Protein AF-A0A937KAH6-F1 (afdb_monomer)

Solvent-accessible surface area (backbone atoms only — not comparable to full-atom values): 6775 Å² total; per-residue (Å²): 133,55,44,36,37,33,34,27,49,98,92,38,79,76,45,77,43,66,41,43,45,77,62,58,69,37,55,50,55,78,70,45,26,68,63,44,91,96,49,92,28,14,28,42,37,71,68,25,49,52,52,21,47,52,52,46,52,54,51,36,53,74,70,72,45,74,95,60,92,62,60,65,73,77,53,72,53,72,80,79,53,49,68,89,79,48,56,68,68,61,50,54,50,40,51,49,30,50,52,54,50,52,47,52,50,29,76,74,72,44,64,31,35,38,42,69,59,134

Nearest PDB structures (foldseek):
  7tap-assembly1_A  TM=3.826E-01  e=9.896E+00  Saccharomyces cerevisiae

Secondary structure (DSSP, 8-state):
-PPEEEEEETTEEEEEE-S-HHHHTT--HHHH-BSSTTS--EEE-HHHHHHHHHHHHHHHHHTT-------TTTS--GGG--TTTS-HHHHHHHHHHHHHHHHHHHHHH--EEEEEE-

Radius of gyration: 13.72 Å; Cα contacts (8 Å, |Δi|>4): 176; chains: 1; bounding box: 35×33×33 Å

Structure (mmCIF, N/CA/C/O backbone):
data_AF-A0A937KAH6-F1
#
_entry.id   AF-A0A937KAH6-F1
#
loop_
_atom_site.group_PDB
_atom_site.id
_atom_site.type_symbol
_atom_site.label_atom_id
_atom_site.label_alt_id
_atom_site.label_comp_id
_atom_site.label_asym_id
_atom_site.label_entity_id
_atom_site.label_seq_id
_atom_site.pdbx_PDB_ins_code
_atom_site.Cartn_x
_atom_site.Cartn_y
_atom_site.Cartn_z
_atom_site.occupancy
_atom_site.B_iso_or_equiv
_atom_site.auth_seq_id
_atom_site.auth_comp_id
_atom_site.auth_asym_id
_atom_site.auth_atom_id
_atom_site.pdbx_PDB_model_num
ATOM 1 N N . MET A 1 1 ? 0.254 -16.201 13.383 1.00 51.31 1 MET A N 1
ATOM 2 C CA . MET A 1 1 ? 1.451 -15.494 12.887 1.00 51.31 1 MET A CA 1
ATOM 3 C C . MET A 1 1 ? 0.948 -14.509 11.850 1.00 51.31 1 MET A C 1
ATOM 5 O O . MET A 1 1 ? 0.016 -14.876 11.146 1.00 51.31 1 MET A O 1
ATOM 9 N N . GLY A 1 2 ? 1.377 -13.247 11.910 1.00 65.12 2 GLY A N 1
ATOM 10 C CA . GLY A 1 2 ? 1.069 -12.297 10.834 1.00 65.12 2 GLY A CA 1
ATOM 11 C C . GLY A 1 2 ? 2.005 -12.565 9.656 1.00 65.12 2 GLY A C 1
ATOM 12 O O . GLY A 1 2 ? 2.984 -13.285 9.835 1.00 65.12 2 GLY A O 1
ATOM 13 N N . LEU A 1 3 ? 1.654 -12.068 8.473 1.00 82.50 3 LEU A N 1
ATOM 14 C CA . LEU A 1 3 ? 2.517 -12.155 7.300 1.00 82.50 3 LEU A CA 1
ATOM 15 C C . LEU A 1 3 ? 3.567 -11.046 7.382 1.00 82.50 3 LEU A C 1
ATOM 17 O O . LEU A 1 3 ? 3.194 -9.890 7.595 1.00 82.50 3 LEU A O 1
ATOM 21 N N . ASP A 1 4 ? 4.829 -11.406 7.173 1.00 89.50 4 ASP A N 1
ATOM 22 C CA . ASP A 1 4 ? 5.933 -10.455 7.074 1.00 89.50 4 ASP A CA 1
ATOM 23 C C . ASP A 1 4 ? 6.262 -10.242 5.590 1.00 89.50 4 ASP A C 1
ATOM 25 O O . ASP A 1 4 ? 6.386 -11.200 4.813 1.00 89.50 4 ASP A O 1
ATOM 29 N N . PHE A 1 5 ? 6.341 -8.979 5.177 1.00 92.69 5 PHE A N 1
ATOM 30 C CA . PHE A 1 5 ? 6.573 -8.591 3.788 1.00 92.69 5 PHE A CA 1
ATOM 31 C C . PHE A 1 5 ? 7.369 -7.292 3.694 1.00 92.69 5 PHE A C 1
ATOM 33 O O . PHE A 1 5 ? 7.348 -6.453 4.590 1.00 92.69 5 PHE A O 1
ATOM 40 N N . GLY A 1 6 ? 8.067 -7.110 2.580 1.00 93.69 6 GLY A N 1
ATOM 41 C CA . GLY A 1 6 ? 8.918 -5.952 2.344 1.00 93.69 6 GLY A CA 1
ATOM 42 C C . GLY A 1 6 ? 8.784 -5.408 0.930 1.00 93.69 6 GLY A C 1
ATOM 43 O O . GLY A 1 6 ? 8.294 -6.078 0.018 1.00 93.69 6 GLY A O 1
ATOM 44 N N . PHE A 1 7 ? 9.238 -4.170 0.759 1.00 95.31 7 PHE A N 1
ATOM 45 C CA . PHE A 1 7 ? 9.295 -3.468 -0.516 1.00 95.31 7 PHE A CA 1
ATOM 46 C C . PHE A 1 7 ? 10.747 -3.167 -0.870 1.00 95.31 7 PHE A C 1
ATOM 48 O O . PHE A 1 7 ? 11.464 -2.522 -0.103 1.00 95.31 7 PHE A O 1
ATOM 55 N N . TYR A 1 8 ? 11.164 -3.602 -2.055 1.00 96.19 8 TYR A N 1
ATOM 56 C CA . TYR A 1 8 ? 12.555 -3.610 -2.484 1.00 96.19 8 TYR A CA 1
ATOM 57 C C . TYR A 1 8 ? 12.743 -2.856 -3.802 1.00 96.19 8 TYR A C 1
ATOM 59 O O . TYR A 1 8 ? 11.879 -2.877 -4.681 1.00 96.19 8 TYR A O 1
ATOM 67 N N . ARG A 1 9 ? 13.912 -2.236 -3.970 1.00 95.25 9 ARG A N 1
ATOM 68 C CA . ARG A 1 9 ? 14.396 -1.709 -5.254 1.00 95.25 9 ARG A CA 1
ATOM 69 C C . ARG A 1 9 ? 15.872 -2.033 -5.398 1.00 95.25 9 ARG A C 1
ATOM 71 O O . ARG A 1 9 ? 16.624 -1.835 -4.452 1.00 95.25 9 ARG A O 1
ATOM 78 N N . ASP A 1 10 ? 16.286 -2.544 -6.554 1.00 92.44 10 ASP A N 1
ATOM 79 C CA . ASP A 1 10 ? 17.688 -2.902 -6.821 1.00 92.44 10 ASP A CA 1
ATOM 80 C C . ASP A 1 10 ? 18.315 -3.777 -5.713 1.00 92.44 10 ASP A C 1
ATOM 82 O O . ASP A 1 10 ? 19.461 -3.581 -5.308 1.00 92.44 10 ASP A O 1
ATOM 86 N N . HIS A 1 11 ? 17.537 -4.739 -5.197 1.00 89.19 11 HIS A N 1
ATOM 87 C CA . HIS A 1 11 ? 17.892 -5.624 -4.074 1.00 89.19 11 HIS A CA 1
ATOM 88 C C . HIS A 1 11 ? 18.137 -4.925 -2.722 1.00 89.19 11 HIS A C 1
ATOM 90 O O . HIS A 1 11 ? 18.660 -5.545 -1.796 1.00 89.19 11 HIS A O 1
ATOM 96 N N . GLN A 1 12 ? 17.753 -3.656 -2.585 1.00 94.19 12 GLN A N 1
ATOM 97 C CA . GLN A 1 12 ? 17.774 -2.917 -1.327 1.00 94.19 12 GLN A CA 1
ATOM 98 C C . GLN A 1 12 ? 16.366 -2.826 -0.749 1.00 94.19 12 GLN A C 1
ATOM 100 O O . GLN A 1 12 ? 15.417 -2.489 -1.458 1.00 94.19 12 GLN A O 1
ATOM 105 N N . GLU A 1 13 ? 16.242 -3.123 0.542 1.00 93.38 13 GLU A N 1
ATOM 106 C CA . GLU A 1 13 ? 14.995 -2.956 1.282 1.00 93.38 13 GLU A CA 1
ATOM 107 C C . GLU A 1 13 ? 14.717 -1.469 1.498 1.00 93.38 13 GLU A C 1
ATOM 109 O O . GLU A 1 13 ? 15.536 -0.746 2.070 1.00 93.38 13 GLU A O 1
ATOM 114 N N . ILE A 1 14 ? 13.565 -1.016 1.011 1.00 93.50 14 ILE A N 1
ATOM 115 C CA . ILE A 1 14 ? 13.085 0.355 1.188 1.00 93.50 14 ILE A CA 1
ATOM 116 C C . ILE A 1 14 ? 12.169 0.417 2.412 1.00 93.50 14 ILE A C 1
ATOM 118 O O . ILE A 1 14 ? 12.311 1.311 3.242 1.00 93.50 14 ILE A O 1
ATOM 122 N N . HIS A 1 15 ? 11.279 -0.571 2.551 1.00 91.12 15 HIS A N 1
ATOM 123 C CA . HIS A 1 15 ? 10.393 -0.725 3.703 1.00 91.12 15 HIS A CA 1
ATOM 124 C C . HIS A 1 15 ? 10.261 -2.202 4.086 1.00 91.12 15 HIS A C 1
ATOM 126 O O . HIS A 1 15 ? 10.076 -3.039 3.205 1.00 91.12 15 HIS A O 1
ATOM 132 N N . SER A 1 16 ? 10.277 -2.492 5.389 1.00 90.50 16 SER A N 1
ATOM 133 C CA . SER A 1 16 ? 9.865 -3.782 5.961 1.00 90.50 16 SER A CA 1
ATOM 134 C C . SER A 1 16 ? 8.570 -3.596 6.738 1.00 90.50 16 SER A C 1
ATOM 136 O O . SER A 1 16 ? 8.410 -2.589 7.437 1.00 90.50 16 SER A O 1
ATOM 138 N N . VAL A 1 17 ? 7.661 -4.557 6.616 1.00 90.75 17 VAL A N 1
ATOM 139 C CA . VAL A 1 17 ? 6.366 -4.569 7.286 1.00 90.75 17 VAL A CA 1
ATOM 140 C C . VAL A 1 17 ? 6.155 -5.929 7.942 1.00 90.75 17 VAL A C 1
ATOM 142 O O . VAL A 1 17 ? 5.914 -6.934 7.274 1.00 90.75 17 VAL A O 1
ATOM 145 N N . ASP A 1 18 ? 6.172 -5.924 9.271 1.00 89.00 18 ASP A N 1
ATOM 146 C CA . ASP A 1 18 ? 6.082 -7.140 10.069 1.00 89.00 18 ASP A CA 1
ATOM 147 C C . ASP A 1 18 ? 4.681 -7.270 10.671 1.00 89.00 18 ASP A C 1
ATOM 149 O O . ASP A 1 18 ? 4.167 -6.349 11.306 1.00 89.00 18 ASP A O 1
ATOM 153 N N . GLY A 1 19 ? 4.046 -8.424 10.494 1.00 88.12 19 GLY A N 1
ATOM 154 C CA . GLY A 1 19 ? 2.805 -8.752 11.189 1.00 88.12 19 GLY A CA 1
ATOM 155 C C . GLY A 1 19 ? 1.541 -7.985 10.770 1.00 88.12 19 GLY A C 1
ATOM 156 O O . GLY A 1 19 ? 0.544 -8.092 11.485 1.00 88.12 19 GLY A O 1
ATOM 157 N N . HIS A 1 20 ? 1.535 -7.275 9.635 1.00 91.12 20 HIS A N 1
ATOM 158 C CA . HIS A 1 20 ? 0.374 -6.513 9.135 1.00 91.12 20 HIS A CA 1
ATOM 159 C C . HIS A 1 20 ? -0.325 -7.200 7.955 1.00 91.12 20 HIS A C 1
ATOM 161 O O . HIS A 1 20 ? -0.315 -6.718 6.816 1.00 91.12 20 HIS A O 1
ATOM 167 N N . GLY A 1 21 ? -0.984 -8.328 8.223 1.00 91.12 21 GLY A N 1
ATOM 168 C CA . GLY A 1 21 ? -1.657 -9.105 7.178 1.00 91.12 21 GLY A CA 1
ATOM 169 C C . GLY A 1 21 ? -2.774 -8.323 6.480 1.00 91.12 21 GLY A C 1
ATOM 170 O O . GLY A 1 21 ? -2.912 -8.395 5.258 1.00 91.12 21 GLY A O 1
ATOM 171 N N . ALA A 1 22 ? -3.533 -7.505 7.217 1.00 91.50 22 ALA A N 1
ATOM 172 C CA . ALA A 1 22 ? -4.631 -6.739 6.633 1.00 91.50 22 ALA A CA 1
ATOM 173 C C . ALA A 1 22 ? -4.147 -5.633 5.684 1.00 91.50 22 ALA A C 1
ATOM 175 O O . ALA A 1 22 ? -4.913 -5.233 4.802 1.00 91.50 22 ALA A O 1
ATOM 176 N N . LEU A 1 23 ? -2.916 -5.136 5.859 1.00 93.44 23 LEU A N 1
ATOM 177 C CA . LEU A 1 23 ? -2.282 -4.204 4.927 1.00 93.44 23 LEU A CA 1
ATOM 178 C C . LEU A 1 23 ? -1.865 -4.927 3.645 1.00 93.44 23 LEU A C 1
ATOM 180 O O . LEU A 1 23 ? -2.161 -4.440 2.555 1.00 93.44 23 LEU A O 1
ATOM 184 N N . PHE A 1 24 ? -1.247 -6.105 3.767 1.00 93.25 24 PHE A N 1
ATOM 185 C CA . PHE A 1 24 ? -0.852 -6.914 2.613 1.00 93.25 24 PHE A CA 1
ATOM 186 C C . PHE A 1 24 ? -2.041 -7.235 1.693 1.00 93.25 24 PHE A C 1
ATOM 188 O O . PHE A 1 24 ? -1.946 -7.086 0.478 1.00 93.25 24 PHE A O 1
ATOM 195 N N . GLU A 1 25 ? -3.203 -7.564 2.263 1.00 93.12 25 GLU A N 1
ATOM 196 C CA . GLU A 1 25 ? -4.441 -7.841 1.513 1.00 93.12 25 GLU A CA 1
ATOM 197 C C . GLU A 1 25 ? -4.958 -6.672 0.648 1.00 93.12 25 GLU A C 1
ATOM 199 O O . GLU A 1 25 ? -5.841 -6.856 -0.202 1.00 93.12 25 GLU A O 1
ATOM 204 N N . LEU A 1 26 ? -4.470 -5.448 0.872 1.00 94.00 26 LEU A N 1
ATOM 205 C CA . LEU A 1 26 ? -4.817 -4.316 0.016 1.00 94.00 26 LEU A CA 1
ATOM 206 C C . LEU A 1 26 ? -4.153 -4.440 -1.358 1.00 94.00 26 LEU A C 1
ATOM 208 O O . LEU A 1 26 ? -4.755 -4.052 -2.364 1.00 94.00 26 LEU A O 1
ATOM 212 N N . PHE A 1 27 ? -2.956 -5.013 -1.418 1.00 93.75 27 PHE A N 1
ATOM 213 C CA . PHE A 1 27 ? -2.214 -5.165 -2.657 1.00 93.75 27 PHE A CA 1
ATOM 214 C C . PHE A 1 27 ? -2.810 -6.283 -3.512 1.00 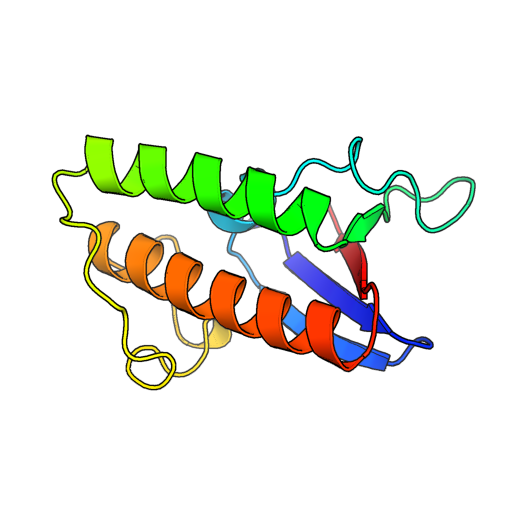93.75 27 PHE A C 1
ATOM 216 O O . PHE A 1 27 ? -3.285 -7.304 -3.018 1.00 93.75 27 PHE A O 1
ATOM 223 N N . ASP A 1 28 ? -2.836 -6.054 -4.820 1.00 89.62 28 ASP A N 1
ATOM 224 C CA . ASP A 1 28 ? -3.267 -7.043 -5.799 1.00 89.62 28 ASP A CA 1
ATOM 225 C C . ASP A 1 28 ? -2.079 -7.382 -6.698 1.00 89.62 28 ASP A C 1
ATOM 227 O O . ASP A 1 28 ? -1.650 -6.563 -7.517 1.00 89.62 28 ASP A O 1
ATOM 231 N N . SER A 1 29 ? -1.529 -8.582 -6.512 1.00 85.75 29 SER A N 1
ATOM 232 C CA . SER A 1 29 ? -0.339 -9.044 -7.230 1.00 85.75 29 SER A CA 1
ATOM 233 C C . SER A 1 29 ? -0.572 -9.203 -8.735 1.00 85.75 29 SER A C 1
ATOM 235 O O . SER A 1 29 ? 0.389 -9.226 -9.504 1.00 85.75 29 SER A O 1
ATOM 237 N N . GLN A 1 30 ? -1.829 -9.250 -9.188 1.00 86.38 30 GLN A N 1
ATOM 238 C CA . GLN A 1 30 ? -2.154 -9.380 -10.608 1.00 86.38 30 GLN A CA 1
ATOM 239 C C . GLN A 1 30 ? -1.995 -8.070 -11.386 1.00 86.38 30 GLN A C 1
ATOM 241 O O . GLN A 1 30 ? -1.870 -8.119 -12.607 1.00 86.38 30 GLN A O 1
ATOM 246 N N . ILE A 1 31 ? -1.991 -6.915 -10.709 1.00 87.69 31 ILE A N 1
ATOM 247 C CA . ILE A 1 31 ? -1.944 -5.602 -11.374 1.00 87.69 31 ILE A CA 1
ATOM 248 C C . ILE A 1 31 ? -0.543 -5.306 -11.902 1.00 87.69 31 ILE A C 1
ATOM 250 O O . ILE A 1 31 ? -0.364 -5.078 -13.094 1.00 87.69 31 ILE A O 1
ATOM 254 N N . GLY A 1 32 ? 0.460 -5.324 -11.021 1.00 82.00 32 GLY A N 1
ATOM 255 C CA . GLY A 1 32 ? 1.849 -5.125 -11.436 1.00 82.00 32 GLY A CA 1
ATOM 256 C C . GLY A 1 32 ? 2.460 -6.365 -12.088 1.00 82.00 32 GLY A C 1
ATOM 257 O O . GLY A 1 32 ? 3.427 -6.248 -12.837 1.00 82.00 32 GLY A O 1
ATOM 258 N N . GLY A 1 33 ? 1.879 -7.539 -11.828 1.00 89.50 33 GLY A N 1
ATOM 259 C CA . GLY A 1 33 ? 2.394 -8.820 -12.28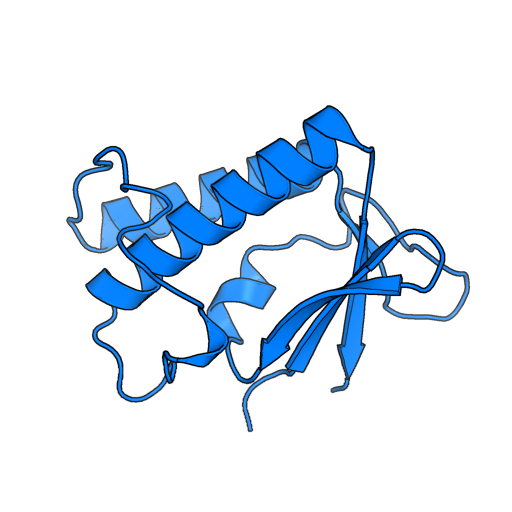9 1.00 89.50 33 GLY A CA 1
ATOM 260 C C . GLY A 1 33 ? 3.602 -9.309 -11.481 1.00 89.50 33 GLY A C 1
ATOM 261 O O . GLY A 1 33 ? 4.073 -8.619 -10.570 1.00 89.50 33 GLY A O 1
ATOM 262 N N . PRO A 1 34 ? 4.099 -10.517 -11.797 1.00 90.44 34 PRO A N 1
ATOM 263 C CA . PRO A 1 34 ? 5.234 -11.112 -11.102 1.00 90.44 34 PRO A CA 1
ATOM 264 C C . PRO A 1 34 ? 6.505 -10.283 -11.316 1.00 90.44 34 PRO A C 1
ATOM 266 O O . PRO A 1 34 ? 6.788 -9.832 -12.427 1.00 90.44 34 PRO A O 1
ATOM 269 N N . ALA A 1 35 ? 7.284 -10.104 -10.250 1.00 90.06 35 ALA A N 1
ATOM 270 C CA . ALA A 1 35 ? 8.583 -9.442 -10.312 1.00 90.06 35 ALA A CA 1
ATOM 271 C C . ALA A 1 35 ? 9.670 -10.371 -10.876 1.00 90.06 35 ALA A C 1
ATOM 273 O O . ALA A 1 35 ? 10.542 -9.919 -11.619 1.00 90.06 35 ALA A O 1
ATOM 274 N N . TYR A 1 36 ? 9.596 -11.666 -10.551 1.00 87.12 36 TYR A N 1
ATOM 275 C CA . TYR A 1 36 ? 10.544 -12.690 -10.987 1.00 87.12 36 TYR A CA 1
ATOM 276 C C . TYR A 1 36 ? 9.820 -13.986 -11.362 1.00 87.12 36 TYR A C 1
ATOM 278 O O . TYR A 1 36 ? 8.853 -14.385 -10.715 1.00 87.12 36 TYR A O 1
ATOM 286 N N . ASP A 1 37 ? 10.319 -14.684 -12.383 1.00 84.94 37 ASP A N 1
ATOM 287 C CA . ASP A 1 37 ? 9.761 -15.973 -12.794 1.00 84.94 37 ASP A CA 1
ATOM 288 C C . ASP A 1 37 ? 9.940 -17.031 -11.694 1.00 84.94 37 ASP A C 1
ATOM 290 O O . ASP A 1 37 ? 11.055 -17.302 -11.247 1.00 84.94 37 ASP A O 1
ATOM 294 N N . GLY A 1 38 ? 8.837 -17.672 -11.298 1.00 84.81 38 GLY A N 1
ATOM 295 C CA . GLY A 1 38 ? 8.839 -18.758 -10.312 1.00 84.81 38 GLY A CA 1
ATOM 296 C C . GLY A 1 38 ? 8.857 -18.313 -8.846 1.00 84.81 38 GLY A C 1
ATOM 297 O O . GLY A 1 38 ? 8.938 -19.177 -7.975 1.00 84.81 38 GLY A O 1
ATOM 298 N N . TYR A 1 39 ? 8.754 -17.009 -8.581 1.00 84.94 39 TYR A N 1
ATOM 299 C CA . TYR A 1 39 ? 8.582 -16.436 -7.246 1.00 84.94 39 TYR A CA 1
ATOM 300 C C . TYR A 1 39 ? 7.208 -15.773 -7.135 1.00 84.94 39 TYR A C 1
ATOM 302 O O . TYR A 1 39 ? 6.661 -15.304 -8.133 1.00 84.94 39 TYR A O 1
ATOM 310 N N . ASP A 1 40 ? 6.664 -15.717 -5.919 1.00 88.75 40 ASP A N 1
ATOM 311 C CA . ASP A 1 40 ? 5.382 -15.052 -5.659 1.00 88.75 40 ASP A CA 1
ATOM 312 C C . ASP A 1 40 ? 5.517 -13.522 -5.496 1.00 88.75 40 ASP A C 1
ATOM 314 O O . ASP A 1 40 ? 4.521 -12.821 -5.294 1.00 88.75 40 ASP A O 1
ATOM 318 N N . ASP A 1 41 ? 6.744 -13.004 -5.600 1.00 92.88 41 ASP A N 1
ATOM 319 C CA . ASP A 1 41 ? 7.058 -11.579 -5.562 1.00 92.88 41 ASP A CA 1
ATOM 320 C C . ASP A 1 41 ? 6.375 -10.846 -6.722 1.00 92.88 41 ASP A C 1
ATOM 322 O O . ASP A 1 41 ? 6.368 -11.317 -7.864 1.00 92.88 41 ASP A O 1
ATOM 326 N N . PHE A 1 42 ? 5.847 -9.651 -6.466 1.00 94.62 42 PHE A N 1
ATOM 327 C CA . PHE A 1 42 ? 5.100 -8.886 -7.467 1.00 94.62 42 PHE A CA 1
ATOM 328 C C . PHE A 1 42 ? 5.508 -7.417 -7.515 1.00 94.62 42 PHE A C 1
ATOM 330 O O . PHE A 1 42 ? 6.026 -6.851 -6.551 1.00 94.62 42 PHE A O 1
ATOM 337 N N . LEU A 1 43 ? 5.267 -6.781 -8.660 1.00 95.81 43 LEU A N 1
ATOM 338 C CA . LEU A 1 43 ? 5.566 -5.367 -8.848 1.00 95.81 43 LEU A CA 1
ATOM 339 C C . LEU A 1 43 ? 4.499 -4.475 -8.206 1.00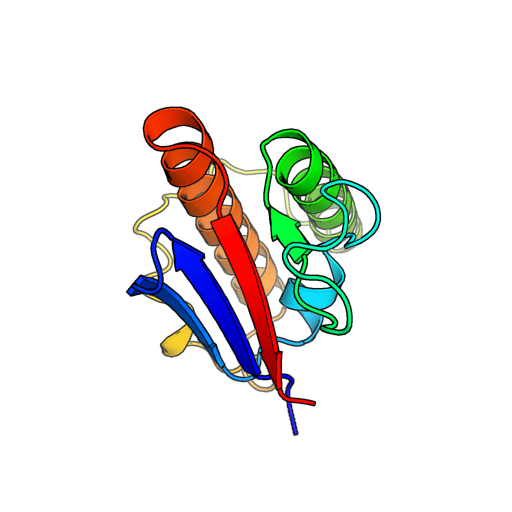 95.81 43 LEU A C 1
ATOM 341 O O . LEU A 1 43 ? 3.289 -4.635 -8.386 1.00 95.81 43 LEU A O 1
ATOM 345 N N . VAL A 1 44 ? 4.973 -3.459 -7.500 1.00 96.75 44 VAL A N 1
ATOM 346 C CA . VAL A 1 44 ? 4.174 -2.387 -6.918 1.00 96.75 44 VAL A CA 1
ATOM 347 C C . VAL A 1 44 ? 4.382 -1.152 -7.775 1.00 96.75 44 VAL A C 1
ATOM 349 O O . VAL A 1 44 ? 5.440 -0.519 -7.763 1.00 96.75 44 VAL A O 1
ATOM 352 N N . THR A 1 45 ? 3.358 -0.852 -8.563 1.00 96.25 45 THR A N 1
ATOM 353 C CA . THR A 1 45 ? 3.297 0.283 -9.485 1.00 96.25 45 THR A CA 1
ATOM 354 C C . THR A 1 45 ? 2.312 1.331 -8.968 1.00 96.25 45 THR A C 1
ATOM 356 O O . THR A 1 45 ? 1.600 1.091 -7.991 1.00 96.25 45 THR A O 1
ATOM 359 N N . GLU A 1 46 ? 2.227 2.484 -9.637 1.00 95.69 46 GLU A N 1
ATOM 360 C CA . GLU A 1 46 ? 1.195 3.487 -9.335 1.00 95.69 46 GLU A CA 1
ATOM 361 C C . GLU A 1 46 ? -0.222 2.899 -9.431 1.00 95.69 46 GLU A C 1
ATOM 363 O O . GLU A 1 46 ? -1.061 3.181 -8.581 1.00 95.69 46 GLU A O 1
ATOM 368 N N . GLU A 1 47 ? -0.479 2.024 -10.409 1.00 95.75 47 GLU A N 1
ATOM 369 C CA . GLU A 1 47 ? -1.780 1.364 -10.572 1.00 95.75 47 GLU A CA 1
ATOM 370 C C . GLU A 1 47 ? -2.068 0.384 -9.425 1.00 95.75 47 GLU A C 1
ATOM 372 O O . GLU A 1 47 ? -3.174 0.366 -8.877 1.00 95.75 47 GLU A O 1
ATOM 377 N N . THR A 1 48 ? -1.055 -0.380 -8.996 1.00 96.00 48 THR A N 1
ATOM 378 C CA . THR A 1 48 ? -1.164 -1.265 -7.825 1.00 96.00 48 THR A CA 1
ATOM 379 C C . THR A 1 48 ? -1.551 -0.460 -6.576 1.00 96.00 48 THR A C 1
ATOM 381 O O . THR A 1 48 ? -2.417 -0.878 -5.803 1.00 96.00 48 THR A O 1
ATOM 384 N N . LEU A 1 49 ? -0.938 0.715 -6.393 1.00 96.31 49 LEU A N 1
ATOM 385 C CA . LEU A 1 49 ? -1.180 1.600 -5.251 1.00 96.31 49 LEU A CA 1
ATOM 386 C C . LEU A 1 49 ? -2.526 2.330 -5.323 1.00 96.31 49 LEU A C 1
ATOM 388 O O . LEU A 1 49 ? -3.166 2.502 -4.285 1.00 96.31 49 LEU A O 1
ATOM 392 N N . ASP A 1 50 ? -3.000 2.712 -6.511 1.00 95.44 50 ASP A N 1
ATOM 393 C C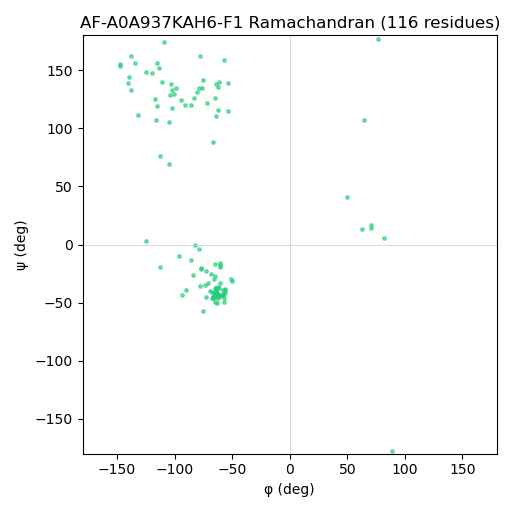A . ASP A 1 50 ? -4.342 3.284 -6.691 1.00 95.44 50 ASP A CA 1
ATOM 394 C C . ASP A 1 50 ? -5.424 2.274 -6.276 1.00 95.44 50 ASP A C 1
ATOM 396 O O . ASP A 1 50 ? -6.333 2.596 -5.505 1.00 95.44 50 ASP A O 1
ATOM 400 N N . VAL A 1 51 ? -5.293 1.007 -6.682 1.00 95.88 51 VAL A N 1
ATOM 401 C CA . VAL A 1 51 ? -6.234 -0.040 -6.254 1.00 95.88 51 VAL A CA 1
ATOM 402 C C . VAL A 1 51 ? -6.156 -0.305 -4.750 1.00 95.88 51 VAL A C 1
ATOM 404 O O . VAL A 1 51 ? -7.206 -0.390 -4.102 1.00 95.88 51 VAL A O 1
ATOM 407 N N . ALA A 1 52 ? -4.953 -0.388 -4.174 1.00 96.25 52 ALA A N 1
ATOM 408 C CA . ALA A 1 52 ? -4.781 -0.534 -2.727 1.00 96.25 52 ALA A CA 1
ATOM 409 C C . ALA A 1 52 ? -5.434 0.633 -1.959 1.00 96.25 52 ALA A C 1
ATOM 411 O O . ALA A 1 52 ? -6.185 0.409 -1.005 1.00 96.25 52 ALA A O 1
ATOM 412 N N . SER A 1 53 ? -5.243 1.866 -2.436 1.00 94.69 53 SER A N 1
ATOM 413 C CA . SER A 1 53 ? -5.823 3.081 -1.850 1.00 94.69 53 SER A CA 1
ATOM 414 C C . SER A 1 53 ? -7.349 3.075 -1.916 1.00 94.69 53 SER A C 1
ATOM 416 O O . SER A 1 53 ? -8.015 3.365 -0.924 1.00 94.69 53 SER A O 1
ATOM 418 N N . ARG A 1 54 ? -7.941 2.656 -3.042 1.00 94.44 54 ARG A N 1
ATOM 419 C CA . ARG A 1 54 ? -9.405 2.521 -3.177 1.00 94.44 54 ARG A CA 1
ATOM 420 C C . ARG A 1 54 ? -9.979 1.456 -2.243 1.00 94.44 54 ARG A C 1
ATOM 422 O O . ARG A 1 54 ? -11.037 1.668 -1.646 1.00 94.44 54 ARG A O 1
ATOM 429 N N . LYS A 1 55 ? -9.294 0.316 -2.095 1.00 95.88 55 LYS A N 1
ATOM 430 C CA . LYS A 1 55 ? -9.684 -0.729 -1.132 1.00 95.88 55 LYS A CA 1
ATOM 431 C C . LYS A 1 55 ? -9.632 -0.195 0.300 1.00 95.88 55 LYS A C 1
ATOM 433 O O . LYS A 1 55 ? -10.560 -0.452 1.069 1.00 95.88 55 LYS A O 1
ATOM 438 N N . LEU A 1 56 ? -8.597 0.572 0.647 1.00 94.94 56 LEU A N 1
ATOM 439 C CA . LEU A 1 56 ? -8.476 1.191 1.964 1.00 94.94 56 LEU A CA 1
ATOM 440 C C . LEU A 1 56 ? -9.560 2.243 2.215 1.00 94.94 56 LEU A C 1
ATOM 442 O O . LEU A 1 56 ? -10.208 2.200 3.258 1.00 94.94 56 LEU A O 1
ATOM 446 N N . ALA A 1 57 ? -9.822 3.122 1.247 1.00 92.81 57 ALA A N 1
ATOM 447 C CA . ALA A 1 57 ? -10.873 4.134 1.333 1.00 92.81 57 ALA A CA 1
ATOM 448 C C . ALA A 1 57 ? -12.249 3.502 1.606 1.00 92.81 57 ALA A C 1
ATOM 450 O O . ALA A 1 57 ? -13.020 3.989 2.434 1.00 92.81 57 ALA A O 1
ATOM 451 N N . LEU A 1 58 ? -12.542 2.353 0.986 1.00 94.25 58 LEU A N 1
ATOM 452 C CA . LEU A 1 58 ? -13.758 1.593 1.278 1.00 94.25 58 LEU A CA 1
ATOM 453 C C . LEU A 1 58 ? -13.783 1.049 2.719 1.00 94.25 58 LEU A C 1
ATOM 455 O O . LEU A 1 58 ? -14.851 1.022 3.337 1.00 94.25 58 LEU A O 1
ATOM 459 N N . ARG A 1 59 ? -12.640 0.606 3.260 1.00 94.19 59 ARG A N 1
ATOM 460 C CA . ARG A 1 59 ? -12.527 0.150 4.658 1.00 94.19 59 ARG A CA 1
ATOM 461 C C . ARG A 1 59 ? -12.729 1.314 5.639 1.00 94.19 59 ARG A C 1
ATOM 463 O O . ARG A 1 59 ? -13.535 1.166 6.555 1.00 94.19 59 ARG A O 1
ATOM 470 N N . LEU A 1 60 ? -12.100 2.467 5.401 1.00 91.50 60 LEU A N 1
ATOM 471 C CA . LEU A 1 60 ? -12.283 3.703 6.181 1.00 91.50 60 LEU A CA 1
ATOM 472 C C . LEU A 1 60 ? -13.753 4.145 6.200 1.00 91.50 60 LEU A C 1
ATOM 474 O O . LEU A 1 60 ? -14.338 4.322 7.270 1.00 91.50 60 LEU A O 1
ATOM 478 N N . TYR A 1 61 ? -14.387 4.203 5.025 1.00 91.25 61 TYR A N 1
ATOM 479 C CA . TYR A 1 61 ? -15.803 4.552 4.893 1.00 91.25 61 TYR A CA 1
ATOM 480 C C . TYR A 1 61 ? -16.713 3.616 5.701 1.00 91.25 61 TYR A C 1
ATOM 482 O O . TYR A 1 61 ? -17.596 4.072 6.427 1.00 91.25 61 TYR A O 1
ATOM 490 N N . ARG A 1 62 ? -16.488 2.297 5.619 1.00 92.56 62 ARG A N 1
ATOM 491 C CA . ARG A 1 62 ? -17.263 1.299 6.379 1.00 92.56 62 ARG A CA 1
ATOM 492 C C . ARG A 1 62 ? -17.054 1.401 7.888 1.00 92.56 62 ARG A C 1
ATOM 494 O O . ARG A 1 62 ? -17.970 1.072 8.636 1.00 92.56 62 ARG A O 1
ATOM 501 N N . ALA A 1 63 ? -15.882 1.855 8.322 1.00 89.81 63 ALA A N 1
ATOM 502 C CA . ALA A 1 63 ? -15.581 2.123 9.723 1.00 89.81 63 ALA A CA 1
ATOM 503 C C . ALA A 1 63 ? -16.166 3.461 10.223 1.00 89.81 63 ALA A C 1
ATOM 505 O O . ALA A 1 63 ? -16.049 3.770 11.405 1.00 89.81 63 ALA A O 1
ATOM 506 N N . GLY A 1 64 ? -16.803 4.255 9.351 1.00 90.69 64 GLY A N 1
ATOM 507 C CA . GLY A 1 64 ? -17.310 5.586 9.696 1.00 90.69 64 GLY A CA 1
ATOM 508 C C . GLY A 1 64 ? -16.202 6.618 9.914 1.00 90.69 64 GLY A C 1
ATOM 509 O O . GLY A 1 64 ? -16.450 7.666 10.508 1.00 90.69 64 GLY A O 1
ATOM 510 N N . ILE A 1 65 ? -14.987 6.324 9.447 1.00 85.69 65 ILE A N 1
ATOM 511 C CA . ILE A 1 65 ? -13.838 7.218 9.540 1.00 85.69 65 ILE A CA 1
ATOM 512 C C . ILE A 1 65 ? -13.901 8.140 8.330 1.00 85.69 65 ILE A C 1
ATOM 514 O O . ILE A 1 65 ? -13.914 7.685 7.184 1.00 85.69 65 ILE A O 1
ATOM 518 N N . ALA A 1 66 ? -13.999 9.443 8.590 1.00 76.88 66 ALA A N 1
ATOM 519 C CA . ALA A 1 66 ? -13.920 10.431 7.530 1.00 76.88 66 ALA A CA 1
ATOM 520 C C . ALA A 1 66 ? -12.541 10.345 6.877 1.00 76.88 66 ALA A C 1
ATOM 522 O O . ALA A 1 66 ? -11.533 10.273 7.578 1.00 76.88 66 ALA A O 1
ATOM 523 N N . ASP A 1 67 ? -12.520 10.379 5.547 1.00 67.00 67 ASP A N 1
ATOM 524 C CA . ASP A 1 67 ? -11.293 10.501 4.771 1.00 67.00 67 ASP A CA 1
ATOM 525 C C . ASP A 1 67 ? -10.697 11.888 5.049 1.00 67.00 67 ASP A C 1
ATOM 527 O O . ASP A 1 67 ? -11.085 12.899 4.461 1.00 67.00 67 ASP A O 1
ATOM 531 N N . SER A 1 68 ? -9.874 11.954 6.090 1.00 64.50 68 SER A N 1
ATOM 532 C CA . SER A 1 68 ? -9.207 13.165 6.536 1.00 64.50 68 SER A CA 1
ATOM 533 C C . SER A 1 68 ? -7.767 13.080 6.062 1.00 64.50 68 SER A C 1
ATOM 535 O O . SER A 1 68 ? -7.172 12.014 6.207 1.00 64.50 68 SER A O 1
ATOM 537 N N . PRO A 1 69 ? -7.179 14.174 5.546 1.00 58.91 69 PRO A N 1
ATOM 538 C CA . PRO A 1 69 ? -5.764 14.188 5.212 1.00 58.91 69 PRO A CA 1
ATOM 539 C C . PRO A 1 69 ? -4.973 13.759 6.446 1.00 58.91 69 PRO A C 1
ATOM 541 O O . PRO A 1 69 ? -5.026 14.415 7.492 1.00 58.91 69 PRO A O 1
ATOM 544 N N . VAL A 1 70 ? -4.312 12.612 6.333 1.00 62.16 70 VAL A N 1
ATOM 545 C CA . VAL A 1 70 ? -3.528 12.041 7.416 1.00 62.16 70 VAL A CA 1
ATOM 546 C C . VAL A 1 70 ? -2.177 12.728 7.380 1.00 62.16 70 VAL A C 1
ATOM 548 O O . VAL A 1 70 ? -1.543 12.773 6.329 1.00 62.16 70 VAL A O 1
ATOM 551 N N . ASP A 1 71 ? -1.734 13.310 8.497 1.00 62.25 71 ASP A N 1
ATOM 552 C CA . ASP A 1 71 ? -0.361 13.805 8.565 1.00 62.25 71 ASP A CA 1
ATOM 553 C C . ASP A 1 71 ? 0.565 12.591 8.388 1.00 62.25 71 ASP A C 1
ATOM 555 O O . ASP A 1 71 ? 0.554 11.699 9.240 1.00 62.25 71 ASP A O 1
ATOM 559 N N . PRO A 1 72 ? 1.368 12.525 7.309 1.00 54.09 72 PRO A N 1
ATOM 560 C CA . PRO A 1 72 ? 2.236 11.382 7.042 1.00 54.09 72 PRO A CA 1
ATOM 561 C C . PRO A 1 72 ? 3.260 11.151 8.159 1.00 54.09 72 PRO A C 1
ATOM 563 O O . PRO A 1 72 ? 3.851 10.082 8.235 1.00 54.09 72 PRO A O 1
ATOM 566 N N . LYS A 1 73 ? 3.490 12.161 9.009 1.00 56.16 73 LYS A N 1
ATOM 567 C CA . LYS A 1 73 ? 4.360 12.081 10.186 1.00 56.16 73 LYS A CA 1
ATOM 568 C C . LYS A 1 73 ? 3.615 11.781 11.485 1.00 56.16 73 LYS A C 1
ATOM 570 O O . LYS A 1 73 ? 4.270 11.545 12.492 1.00 56.16 73 LYS A O 1
ATOM 575 N N . ALA A 1 74 ? 2.281 11.817 11.505 1.00 58.00 74 ALA A N 1
ATOM 576 C CA . ALA A 1 74 ? 1.520 11.559 12.730 1.00 58.00 74 ALA A CA 1
ATOM 577 C C . ALA A 1 74 ? 1.527 10.081 13.135 1.00 58.00 74 ALA A C 1
ATOM 579 O O . ALA A 1 74 ? 1.335 9.775 14.310 1.00 58.00 74 ALA A O 1
ATOM 580 N N . PHE A 1 75 ? 1.776 9.181 12.186 1.00 62.34 75 PHE A N 1
ATOM 581 C CA . PHE A 1 75 ? 1.889 7.749 12.427 1.00 62.34 75 PHE A CA 1
ATOM 582 C C . PHE A 1 75 ? 3.336 7.340 12.166 1.00 62.34 75 PHE A C 1
ATOM 584 O O . PHE A 1 75 ? 3.668 6.825 11.101 1.00 62.34 75 PHE A O 1
ATOM 591 N N . GLU A 1 76 ? 4.221 7.661 13.116 1.00 56.75 76 GLU A N 1
ATOM 592 C CA . GLU A 1 76 ? 5.619 7.238 13.036 1.00 56.75 76 GLU A CA 1
ATOM 593 C C . GLU A 1 76 ? 5.694 5.707 13.092 1.00 56.75 76 GLU A C 1
ATOM 595 O O . GLU A 1 76 ? 5.460 5.091 14.127 1.00 56.75 76 GLU A O 1
ATOM 600 N N . ASP A 1 77 ? 6.061 5.139 11.943 1.00 68.12 77 ASP A N 1
ATOM 601 C CA . ASP A 1 77 ? 6.534 3.774 11.740 1.00 68.12 77 ASP A CA 1
ATOM 602 C C . ASP A 1 77 ? 5.509 2.669 12.039 1.00 68.12 77 ASP A C 1
ATOM 604 O O . ASP A 1 77 ? 5.250 2.324 13.194 1.00 68.12 77 ASP A O 1
ATOM 608 N N . LEU A 1 78 ? 4.985 2.037 10.979 1.00 80.50 78 LEU A N 1
ATOM 609 C CA . LEU A 1 78 ? 4.149 0.834 11.090 1.00 80.50 78 LEU A CA 1
A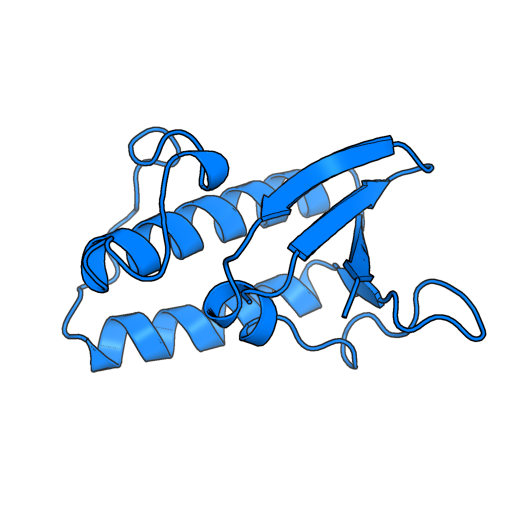TOM 610 C C . LEU A 1 78 ? 4.791 -0.239 11.977 1.00 80.50 78 LEU A C 1
ATOM 612 O O . LEU A 1 78 ? 4.076 -0.910 12.707 1.00 80.50 78 LEU A O 1
ATOM 616 N N . ARG A 1 79 ? 6.128 -0.333 12.010 1.00 75.25 79 ARG A N 1
ATOM 617 C CA . ARG A 1 79 ? 6.861 -1.289 12.860 1.00 75.25 79 ARG A CA 1
ATOM 618 C C . ARG A 1 79 ? 6.609 -1.103 14.359 1.00 75.25 79 ARG A C 1
ATOM 620 O O . ARG A 1 79 ? 6.899 -2.002 15.143 1.00 75.25 79 ARG A O 1
ATOM 627 N N . SER A 1 80 ? 6.119 0.065 14.778 1.00 81.88 80 SER A N 1
ATOM 628 C CA . SER A 1 80 ? 5.764 0.341 16.173 1.00 81.88 80 SER A CA 1
ATOM 629 C C . SER A 1 80 ? 4.342 -0.100 16.539 1.00 81.88 80 SER A C 1
ATOM 631 O O . SER A 1 80 ? 4.009 -0.163 17.726 1.00 81.88 80 SER A O 1
ATOM 633 N N . LEU A 1 81 ? 3.509 -0.412 15.542 1.00 87.19 81 LEU A N 1
ATOM 634 C CA . LEU A 1 81 ? 2.118 -0.803 15.717 1.00 87.19 81 LEU A CA 1
ATOM 635 C C . LEU A 1 81 ? 1.985 -2.325 15.651 1.00 87.19 81 LEU A C 1
ATOM 637 O O . LEU A 1 81 ? 2.510 -2.978 14.762 1.00 87.19 81 LEU A O 1
ATOM 641 N N . ASP A 1 82 ? 1.223 -2.896 16.578 1.00 88.12 82 ASP A N 1
ATOM 642 C CA . ASP A 1 82 ? 0.828 -4.305 16.518 1.00 88.12 82 ASP A CA 1
ATOM 643 C C . ASP A 1 82 ? -0.622 -4.390 16.035 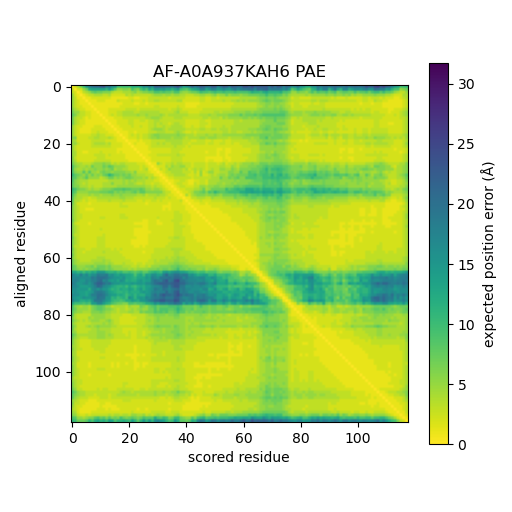1.00 88.12 82 ASP A C 1
ATOM 645 O O . ASP A 1 82 ? -1.536 -3.909 16.712 1.00 88.12 82 ASP A O 1
ATOM 649 N N . GLU A 1 83 ? -0.839 -5.018 14.878 1.00 88.44 83 GLU A N 1
ATOM 650 C CA . GLU A 1 83 ? -2.157 -5.188 14.249 1.00 88.44 83 GLU A CA 1
ATOM 651 C C . GLU A 1 83 ? -3.216 -5.774 15.201 1.00 88.44 83 GLU A C 1
ATOM 653 O O . GLU A 1 83 ? -4.404 -5.477 15.075 1.00 88.44 83 GLU A O 1
ATOM 658 N N . ARG A 1 84 ? -2.818 -6.596 16.179 1.00 88.12 84 ARG A N 1
ATOM 659 C CA . ARG A 1 84 ? -3.767 -7.280 17.075 1.00 88.12 84 ARG A CA 1
ATOM 660 C C . ARG A 1 84 ? -4.218 -6.442 18.257 1.00 88.12 84 ARG A C 1
ATOM 662 O O . ARG A 1 84 ? -5.275 -6.721 18.822 1.00 88.12 84 ARG A O 1
ATOM 669 N N . SER A 1 85 ? -3.392 -5.495 18.680 1.00 90.25 85 SER A N 1
ATOM 670 C CA . SER A 1 85 ? -3.624 -4.698 19.886 1.00 90.25 85 SER A CA 1
ATOM 671 C C . SER A 1 85 ? -3.907 -3.229 19.581 1.00 90.25 85 SER A C 1
ATOM 673 O O . SER A 1 85 ? -4.512 -2.540 20.405 1.00 90.25 85 SER A O 1
ATOM 675 N N . THR A 1 86 ? -3.539 -2.761 18.390 1.00 89.38 86 THR A N 1
ATOM 676 C CA . THR A 1 86 ? -3.797 -1.393 17.942 1.00 89.38 86 THR A CA 1
ATOM 677 C C . THR A 1 86 ? -5.270 -1.230 17.549 1.00 89.38 86 THR A C 1
ATOM 679 O O . THR A 1 86 ? -5.816 -2.079 16.840 1.00 89.38 86 THR A O 1
ATOM 682 N N . PRO A 1 87 ? -5.942 -0.144 17.976 1.00 90.31 87 PRO A N 1
ATOM 683 C CA . PRO A 1 87 ? -7.296 0.164 17.529 1.00 90.31 87 PRO A CA 1
ATOM 684 C C . PRO A 1 87 ? -7.417 0.197 16.000 1.00 90.31 87 PRO A C 1
ATOM 686 O O . PRO A 1 87 ? -6.545 0.711 15.300 1.00 90.31 87 PRO A O 1
ATOM 689 N N . SER A 1 88 ? -8.513 -0.356 15.472 1.00 89.44 88 SER A N 1
ATOM 690 C CA . SER A 1 88 ? -8.698 -0.508 14.023 1.00 89.44 88 SER A CA 1
ATOM 691 C C . SER A 1 88 ? -8.702 0.823 13.271 1.00 89.44 88 SER A C 1
ATOM 693 O O . SER A 1 88 ? -8.280 0.864 12.122 1.00 89.44 88 SER A O 1
ATOM 695 N N . ASP A 1 89 ? -9.205 1.891 13.878 1.00 87.50 89 ASP A N 1
ATOM 696 C CA . ASP A 1 89 ? -9.200 3.236 13.309 1.00 87.50 89 ASP A CA 1
ATOM 697 C C . ASP A 1 89 ? -7.780 3.791 13.179 1.00 87.50 89 ASP A C 1
ATOM 699 O O . ASP A 1 89 ? -7.404 4.274 12.112 1.00 87.50 89 ASP A O 1
ATOM 703 N N . VAL A 1 90 ? -6.967 3.627 14.222 1.00 87.38 90 VAL A N 1
ATOM 704 C CA . VAL A 1 90 ? -5.543 3.982 14.213 1.00 87.38 90 VAL A CA 1
ATOM 705 C C . VAL A 1 90 ? -4.790 3.191 13.140 1.00 87.38 90 VAL A C 1
ATOM 707 O O . VAL A 1 90 ? -4.028 3.782 12.379 1.00 87.38 90 VAL A O 1
ATOM 710 N N . LEU A 1 91 ? -5.042 1.881 13.017 1.00 90.19 91 LEU A N 1
ATOM 711 C CA . LEU A 1 91 ? -4.420 1.044 11.981 1.00 90.19 91 LEU A CA 1
ATOM 712 C C . LEU A 1 91 ? -4.789 1.492 10.567 1.00 90.19 91 LEU A C 1
ATOM 714 O O . LEU A 1 91 ? -3.914 1.597 9.713 1.00 90.19 91 LEU A O 1
ATOM 718 N N . LEU A 1 92 ? -6.069 1.772 10.305 1.00 91.19 92 LEU A N 1
ATOM 719 C CA . LEU A 1 92 ? -6.513 2.193 8.974 1.00 91.19 92 LEU A CA 1
ATOM 720 C C . LEU A 1 92 ? -5.900 3.540 8.566 1.00 91.19 92 LEU A C 1
ATOM 722 O O . LEU A 1 92 ? -5.523 3.699 7.406 1.00 91.19 92 LEU A O 1
ATOM 726 N N . LEU A 1 93 ? -5.758 4.477 9.509 1.00 88.62 93 LEU A N 1
ATOM 727 C CA . LEU A 1 93 ? -5.087 5.757 9.267 1.00 88.62 93 LEU A CA 1
ATOM 728 C C . LEU A 1 93 ? -3.577 5.578 9.047 1.00 88.62 93 LEU A C 1
ATOM 730 O O . LEU A 1 93 ? -3.021 6.182 8.133 1.00 88.62 93 LEU A O 1
ATOM 734 N N . ALA A 1 94 ? -2.924 4.693 9.805 1.00 89.88 94 ALA A N 1
ATOM 735 C CA . ALA A 1 94 ? -1.516 4.364 9.590 1.00 89.88 94 ALA A CA 1
ATOM 736 C C . ALA A 1 94 ? -1.282 3.709 8.215 1.00 89.88 94 ALA A C 1
ATOM 738 O O . ALA A 1 94 ? -0.344 4.069 7.503 1.00 89.88 94 ALA A O 1
ATOM 739 N N . TYR A 1 95 ? -2.169 2.801 7.793 1.00 92.56 95 TYR A N 1
ATOM 740 C CA . TYR A 1 95 ? -2.134 2.204 6.454 1.00 92.56 95 TYR A CA 1
ATOM 741 C C . TYR A 1 95 ? -2.317 3.258 5.359 1.00 92.56 95 TYR A C 1
ATOM 743 O O . TYR A 1 95 ? -1.664 3.171 4.321 1.00 92.56 95 TYR A O 1
ATOM 751 N N . GLN A 1 96 ? -3.152 4.275 5.590 1.00 90.88 96 GLN A N 1
ATOM 752 C CA . GLN A 1 96 ? -3.343 5.375 4.644 1.00 90.88 96 GLN A CA 1
ATOM 753 C C . GLN A 1 96 ? -2.057 6.186 4.484 1.00 90.88 96 GLN A C 1
ATOM 755 O O . GLN A 1 96 ? -1.601 6.374 3.357 1.00 90.88 96 GLN A O 1
ATOM 760 N N . SER A 1 97 ? -1.425 6.585 5.592 1.00 89.25 97 SER A N 1
ATOM 761 C CA . SER A 1 97 ? -0.130 7.278 5.556 1.00 89.25 97 SER A CA 1
ATOM 762 C C . SER A 1 97 ? 0.952 6.467 4.847 1.00 89.25 97 SER A C 1
ATOM 764 O O . SER A 1 97 ? 1.692 7.020 4.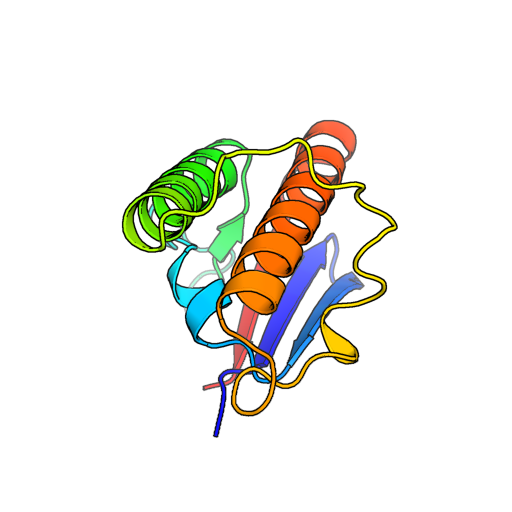035 1.00 89.25 97 SER A O 1
ATOM 766 N N . PHE A 1 98 ? 1.024 5.160 5.106 1.00 91.75 98 PHE A N 1
ATOM 767 C CA . PHE A 1 98 ? 2.012 4.290 4.473 1.00 91.75 98 PHE A CA 1
ATOM 768 C C . PHE A 1 98 ? 1.798 4.151 2.959 1.00 91.75 98 PHE A C 1
ATOM 770 O O . PHE A 1 98 ? 2.754 4.229 2.189 1.00 91.75 98 PHE A O 1
ATOM 777 N N . LEU A 1 99 ? 0.549 4.001 2.501 1.00 92.50 99 LEU A N 1
ATOM 778 C CA . LEU A 1 99 ? 0.253 3.970 1.065 1.00 92.50 99 LEU A CA 1
ATOM 779 C C . LEU A 1 99 ? 0.596 5.298 0.379 1.00 92.50 99 LEU A C 1
ATOM 781 O O . LEU A 1 99 ? 1.107 5.284 -0.741 1.00 92.50 99 LEU A O 1
ATOM 785 N N . GLU A 1 100 ? 0.369 6.437 1.038 1.00 90.88 100 GLU A N 1
ATOM 786 C CA . GLU A 1 100 ? 0.797 7.738 0.514 1.00 90.88 100 GLU A CA 1
ATOM 787 C C . GLU A 1 100 ? 2.323 7.858 0.409 1.00 90.88 100 GLU A C 1
ATOM 789 O O . GLU A 1 100 ? 2.831 8.447 -0.549 1.00 90.88 100 GLU A O 1
ATOM 794 N N . GLU A 1 101 ? 3.063 7.319 1.379 1.00 90.94 101 GLU A N 1
ATOM 795 C CA . GLU A 1 101 ? 4.524 7.268 1.336 1.00 90.94 101 GLU A CA 1
ATOM 796 C C . GLU A 1 101 ? 5.015 6.410 0.166 1.00 90.94 101 GLU A C 1
ATOM 798 O O . GLU A 1 101 ? 5.798 6.896 -0.657 1.00 90.94 101 GLU A O 1
ATOM 803 N N . LEU A 1 102 ? 4.484 5.190 0.021 1.00 93.00 102 LEU A N 1
ATOM 804 C CA . LEU A 1 102 ? 4.797 4.318 -1.112 1.00 93.00 102 LEU A CA 1
ATOM 805 C C . LEU A 1 102 ? 4.452 4.973 -2.451 1.00 93.00 102 LEU A C 1
ATOM 807 O O . LEU A 1 102 ? 5.222 4.854 -3.400 1.00 93.00 102 LEU A O 1
ATOM 811 N N . LEU A 1 103 ? 3.334 5.697 -2.538 1.00 93.81 103 LEU A N 1
ATOM 812 C CA . LEU A 1 103 ? 2.941 6.399 -3.760 1.00 93.81 103 LEU A CA 1
ATOM 813 C C . LEU A 1 103 ? 3.941 7.493 -4.134 1.00 93.81 103 LEU A C 1
ATOM 815 O O . LEU A 1 103 ? 4.310 7.609 -5.303 1.00 93.81 103 LEU A O 1
ATOM 819 N N . ARG A 1 104 ? 4.433 8.268 -3.159 1.00 92.00 104 ARG A N 1
ATOM 820 C CA . ARG A 1 104 ? 5.494 9.261 -3.405 1.00 92.00 104 ARG A CA 1
ATOM 821 C C . ARG A 1 104 ? 6.795 8.590 -3.829 1.00 92.00 104 ARG A C 1
ATOM 823 O O . ARG A 1 104 ? 7.451 9.075 -4.753 1.00 92.00 104 ARG A O 1
ATOM 830 N N . GLU A 1 105 ? 7.163 7.493 -3.174 1.00 93.44 105 GLU A N 1
ATOM 831 C CA . GLU A 1 105 ? 8.382 6.740 -3.471 1.00 93.44 105 GLU A CA 1
ATOM 832 C C . GLU A 1 105 ? 8.334 6.136 -4.883 1.00 93.44 105 GLU A C 1
ATOM 834 O O . GLU A 1 105 ? 9.296 6.277 -5.644 1.00 93.44 105 GLU A O 1
ATOM 839 N N . VAL A 1 106 ? 7.206 5.531 -5.268 1.00 95.19 106 VAL A N 1
ATOM 840 C CA . VAL A 1 106 ? 6.994 4.962 -6.605 1.00 95.19 106 VAL A CA 1
ATOM 841 C C . VAL A 1 106 ? 6.931 6.052 -7.671 1.00 95.19 106 VAL A C 1
ATOM 843 O O . VAL A 1 106 ? 7.631 5.949 -8.677 1.00 95.19 106 VAL A O 1
ATOM 846 N N . GLY A 1 107 ? 6.184 7.133 -7.437 1.00 94.06 107 GLY A N 1
ATOM 847 C CA . GLY A 1 107 ? 6.082 8.240 -8.394 1.00 94.06 107 GLY A CA 1
ATOM 848 C C . GLY A 1 107 ? 7.404 8.989 -8.610 1.00 94.06 107 GLY A C 1
ATOM 849 O O . GLY A 1 107 ? 7.638 9.546 -9.680 1.00 94.06 107 GLY A 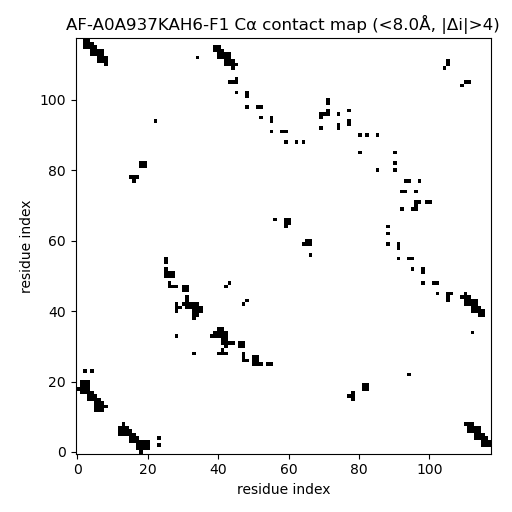O 1
ATOM 850 N N . THR A 1 108 ? 8.304 8.990 -7.619 1.00 93.50 108 THR A N 1
ATOM 851 C CA . THR A 1 108 ? 9.603 9.682 -7.724 1.00 93.50 108 THR A CA 1
ATOM 852 C C . THR A 1 108 ? 10.707 8.788 -8.286 1.00 93.50 108 THR A C 1
ATOM 854 O O . THR A 1 108 ? 11.573 9.268 -9.019 1.00 93.50 108 THR A O 1
ATOM 857 N N . ARG A 1 109 ? 10.735 7.506 -7.906 1.00 94.31 109 ARG A N 1
ATOM 858 C CA . ARG A 1 109 ? 11.886 6.613 -8.136 1.00 94.31 109 ARG A CA 1
ATOM 859 C C . ARG A 1 109 ? 11.534 5.333 -8.898 1.00 94.31 109 ARG A C 1
ATOM 861 O O . ARG A 1 109 ? 12.415 4.511 -9.133 1.00 94.31 109 ARG A O 1
ATOM 868 N N . GLY A 1 110 ? 10.283 5.181 -9.323 1.00 94.00 110 GLY A N 1
ATOM 869 C CA . GLY A 1 110 ? 9.795 4.041 -10.091 1.00 94.00 110 GLY A CA 1
ATOM 870 C C . GLY A 1 110 ? 9.295 2.877 -9.226 1.00 94.00 110 GLY A C 1
ATOM 871 O O . GLY A 1 110 ? 9.293 2.968 -7.996 1.00 94.00 110 GLY A O 1
ATOM 872 N N . PRO A 1 111 ? 8.868 1.771 -9.860 1.00 95.44 111 PRO A N 1
ATOM 873 C CA . PRO A 1 111 ? 8.243 0.640 -9.180 1.00 95.44 111 PRO A CA 1
ATOM 874 C C . PRO A 1 111 ? 9.100 0.023 -8.067 1.00 95.44 111 PRO A C 1
ATOM 876 O O . PRO A 1 111 ? 10.327 0.164 -8.040 1.00 95.44 111 PRO A O 1
ATOM 879 N N . LEU A 1 112 ? 8.427 -0.686 -7.164 1.00 97.12 112 LEU A N 1
ATOM 880 C CA . LEU A 1 112 ? 9.038 -1.508 -6.118 1.00 97.12 112 LEU A CA 1
ATOM 881 C C . LEU A 1 112 ? 8.690 -2.981 -6.353 1.00 97.12 112 LEU A C 1
ATOM 883 O O . LEU A 1 112 ? 7.680 -3.291 -6.979 1.00 97.12 112 LEU A O 1
ATOM 887 N N . VAL A 1 113 ? 9.503 -3.888 -5.829 1.00 96.94 113 VAL A N 1
ATOM 888 C CA . VAL A 1 113 ? 9.168 -5.310 -5.707 1.00 96.94 113 VAL A CA 1
ATOM 889 C C . VAL A 1 113 ? 8.597 -5.534 -4.315 1.00 96.94 113 VAL A C 1
ATOM 891 O O . VAL A 1 113 ? 9.258 -5.196 -3.337 1.00 96.94 113 VAL A O 1
ATOM 894 N N . CYS A 1 114 ? 7.396 -6.094 -4.210 1.00 95.56 114 CYS A N 1
ATOM 895 C CA . CYS A 1 114 ? 6.890 -6.625 -2.951 1.00 95.56 114 CYS A CA 1
ATOM 896 C C . CYS A 1 114 ? 7.276 -8.099 -2.849 1.00 95.56 114 CYS A C 1
ATOM 898 O O . CYS A 1 114 ? 6.886 -8.891 -3.708 1.00 95.56 114 CYS A O 1
ATOM 900 N N . ALA A 1 115 ? 8.035 -8.441 -1.811 1.00 93.31 115 ALA A N 1
ATOM 901 C CA . ALA A 1 115 ? 8.400 -9.812 -1.475 1.00 93.31 115 ALA A CA 1
ATOM 902 C C . ALA A 1 115 ? 7.872 -10.146 -0.080 1.00 93.31 115 ALA A C 1
ATOM 904 O O . ALA A 1 115 ? 7.782 -9.269 0.781 1.00 93.31 115 ALA A O 1
ATOM 905 N N . TYR A 1 116 ? 7.506 -11.401 0.149 1.00 89.62 116 TYR A N 1
ATOM 906 C CA . TYR A 1 116 ? 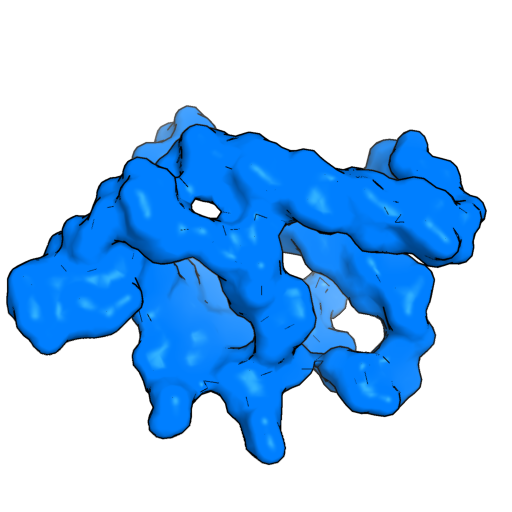6.928 -11.840 1.417 1.00 89.62 116 TYR A CA 1
ATOM 907 C C . TYR A 1 116 ? 7.320 -13.278 1.736 1.00 89.62 116 TYR A C 1
ATOM 909 O O . TYR A 1 116 ? 7.595 -14.078 0.841 1.00 89.62 116 TYR A O 1
ATOM 917 N N . SER A 1 117 ? 7.335 -13.616 3.023 1.00 73.50 117 SER A N 1
ATOM 918 C CA . SER A 1 117 ? 7.541 -14.990 3.484 1.00 73.50 117 SER A CA 1
ATOM 919 C C . SER A 1 117 ? 6.287 -15.495 4.188 1.00 73.50 117 SER A C 1
ATOM 921 O O . SER A 1 117 ? 5.864 -14.908 5.184 1.00 73.50 117 SER A O 1
ATOM 923 N N . ALA A 1 118 ? 5.699 -16.567 3.652 1.00 59.38 118 ALA A N 1
ATOM 924 C CA . ALA A 1 118 ? 4.567 -17.278 4.249 1.00 59.38 118 ALA A CA 1
ATOM 925 C C . ALA A 1 118 ? 4.993 -18.233 5.377 1.00 59.38 118 ALA A C 1
ATOM 927 O O . ALA A 1 118 ? 6.093 -18.827 5.274 1.00 59.38 118 ALA A O 1
#

Sequence (118 aa):
MGLDFGFYRDHQEIHSVDGHGALFELFDSQIGGPAYDGYDDFLVTEETLDVASRKLALRLYRAGIADSPVDPKAFEDLRSLDERSTPSDVLLLAYQSFLEELLREVGTRGPLVCAYSA

Foldseek 3Di:
DAWWKFWADPNDTPDTAPRCNVLVVLFDQPPQDAPDPPASKGKDALVRLVSSLVVLVVVCVVVVHPPDPQPLPVQPDNVVDHPVPDDPNSVSSPSNSVSVVQNVCCVVPNMIIMHIDD

Mean predicted aligned error: 4.69 Å

pLDDT: mean 87.38, std 10.88, range [51.31, 97.12]